Protein AF-A0A1H4A4R3-F1 (afdb_monomer_lite)

Sequence (111 aa):
MPTVFDESLRPRSRAVGLVATLLTVGAHAGSNCPDVVVSPSGSTFNVAALIADTGSPEAALDKARTALSQVKSGGGCRIFEDIAACEETLLVAKKAIAALEACSAASPPKH

Organism: NCBI:txid83784

Radius of gyration: 19.83 Å; chains: 1; bounding box: 48×48×46 Å

Structure (mmCIF, N/CA/C/O backbone):
data_AF-A0A1H4A4R3-F1
#
_entry.id   AF-A0A1H4A4R3-F1
#
loop_
_atom_site.group_PDB
_atom_site.id
_atom_site.type_symbol
_atom_site.label_atom_id
_atom_site.label_alt_id
_atom_site.label_comp_id
_atom_site.label_asym_id
_atom_site.label_entity_id
_atom_site.label_seq_id
_atom_site.pdbx_PDB_ins_code
_atom_site.Cartn_x
_atom_site.Cartn_y
_atom_site.Cartn_z
_atom_site.occupancy
_atom_site.B_iso_or_equiv
_atom_site.auth_seq_id
_atom_site.auth_comp_id
_atom_site.auth_asym_id
_atom_site.auth_atom_id
_atom_site.pdbx_PDB_model_num
ATOM 1 N N . MET A 1 1 ? -31.953 -23.649 5.574 1.00 40.41 1 MET A N 1
ATOM 2 C CA . MET A 1 1 ? -31.043 -24.664 5.011 1.00 40.41 1 MET A CA 1
ATOM 3 C C . MET A 1 1 ? -29.613 -24.151 5.165 1.00 40.41 1 MET A C 1
ATOM 5 O O . MET A 1 1 ? -29.234 -23.303 4.371 1.00 40.41 1 MET A O 1
ATOM 9 N N . PRO A 1 2 ? -28.850 -24.537 6.201 1.00 43.81 2 PRO A N 1
ATOM 10 C CA . PRO A 1 2 ? -27.412 -24.291 6.236 1.00 43.81 2 PRO A CA 1
ATOM 11 C C . PRO A 1 2 ? -26.649 -25.570 5.857 1.00 43.81 2 PRO A C 1
ATOM 13 O O . PRO A 1 2 ? -26.864 -26.619 6.454 1.00 43.81 2 PRO A O 1
ATOM 16 N N . THR A 1 3 ? -25.771 -25.472 4.862 1.00 40.91 3 THR A N 1
ATOM 17 C CA . THR A 1 3 ? -24.674 -26.416 4.579 1.00 40.91 3 THR A CA 1
ATOM 18 C C . THR A 1 3 ? -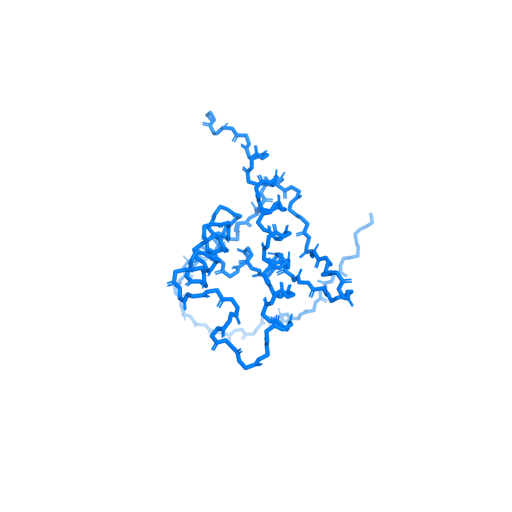23.426 -25.824 5.236 1.00 40.91 3 THR A C 1
ATOM 20 O O . THR A 1 3 ? -22.898 -24.829 4.752 1.00 40.91 3 THR A O 1
ATOM 23 N N . VAL A 1 4 ? -23.147 -26.136 6.502 1.00 48.00 4 VAL A N 1
ATOM 24 C CA . VAL A 1 4 ? -22.212 -27.184 6.953 1.00 48.00 4 VAL A CA 1
ATOM 25 C C . VAL A 1 4 ? -20.952 -27.263 6.082 1.00 48.00 4 VAL A C 1
ATOM 27 O O . VAL A 1 4 ? -20.958 -27.902 5.035 1.00 48.00 4 VAL A O 1
ATOM 30 N N . PHE A 1 5 ? -19.875 -26.634 6.548 1.00 39.31 5 PHE A N 1
ATOM 31 C CA . PHE A 1 5 ? -18.513 -27.098 6.296 1.00 39.31 5 PHE A CA 1
ATOM 32 C C . PHE A 1 5 ? -17.943 -27.476 7.666 1.00 39.31 5 PHE A C 1
ATOM 34 O O . PHE A 1 5 ? -17.473 -26.634 8.427 1.00 39.31 5 PHE A O 1
ATOM 41 N N . ASP A 1 6 ? -18.149 -28.748 7.998 1.00 43.75 6 ASP A N 1
ATOM 42 C CA . ASP A 1 6 ? -17.633 -29.462 9.160 1.00 43.75 6 ASP A CA 1
ATOM 43 C C . ASP A 1 6 ? -16.628 -30.486 8.626 1.00 43.75 6 ASP A C 1
ATOM 45 O O . ASP A 1 6 ? -17.007 -31.455 7.977 1.00 43.75 6 ASP A O 1
ATOM 49 N N . GLU A 1 7 ? -15.343 -30.211 8.826 1.00 45.53 7 GLU A N 1
ATOM 50 C CA . GLU A 1 7 ? -14.233 -31.169 8.783 1.00 45.53 7 GLU A CA 1
ATOM 51 C C . GLU A 1 7 ? -13.022 -30.411 9.354 1.00 45.53 7 GLU A C 1
ATOM 53 O O . GLU A 1 7 ? -12.686 -29.335 8.881 1.00 45.53 7 GLU A O 1
ATOM 58 N N . SER A 1 8 ? -12.301 -30.824 10.387 1.00 42.97 8 SER A N 1
ATOM 59 C CA . SER A 1 8 ? -12.231 -32.093 11.085 1.00 42.97 8 SER A CA 1
ATOM 60 C C . SER A 1 8 ? -11.529 -31.817 12.415 1.00 42.97 8 SER A C 1
ATOM 62 O O . SER A 1 8 ? -10.344 -31.499 12.422 1.00 42.97 8 SER A O 1
ATOM 64 N N . LEU A 1 9 ? -12.222 -31.938 13.547 1.00 45.38 9 LEU A N 1
ATOM 65 C CA . LEU A 1 9 ? -11.562 -32.106 14.844 1.00 45.38 9 LEU A CA 1
ATOM 66 C C . LEU A 1 9 ? -12.331 -33.140 15.663 1.00 45.38 9 LEU A C 1
ATOM 68 O O . LEU A 1 9 ? -13.134 -32.817 16.537 1.00 45.38 9 LEU A O 1
ATOM 72 N N . ARG A 1 10 ? -12.066 -34.424 15.393 1.00 43.97 10 ARG A N 1
ATOM 73 C CA . ARG A 1 10 ? -12.426 -35.468 16.357 1.00 43.97 10 ARG A CA 1
ATOM 74 C C . ARG A 1 10 ? -11.658 -35.228 17.665 1.00 43.97 10 ARG A C 1
ATOM 76 O O . ARG A 1 10 ? -10.434 -35.099 17.628 1.00 43.97 10 ARG A O 1
ATOM 83 N N . PRO A 1 11 ? -12.337 -35.253 18.823 1.00 50.22 11 PRO A N 1
ATOM 84 C CA . PRO A 1 11 ? -11.703 -35.128 20.121 1.00 50.22 11 PRO A CA 1
ATOM 85 C C . PRO A 1 11 ? -11.208 -36.504 20.579 1.00 50.22 11 PRO A C 1
ATOM 87 O O . PRO A 1 11 ? -11.989 -37.442 20.746 1.00 50.22 11 PRO A O 1
ATOM 90 N N . ARG A 1 12 ? -9.904 -36.644 20.827 1.00 50.22 12 ARG A N 1
ATOM 91 C CA . ARG A 1 12 ? -9.377 -37.774 21.600 1.00 50.22 12 ARG A CA 1
ATOM 92 C C . ARG A 1 12 ? -8.412 -37.271 22.666 1.00 50.22 12 ARG A C 1
ATOM 94 O O . ARG A 1 12 ? -7.230 -37.099 22.422 1.00 50.22 12 ARG A O 1
ATOM 101 N N . SER A 1 13 ? -8.989 -37.047 23.847 1.00 45.56 13 SER A N 1
ATOM 102 C CA . SER A 1 13 ? -8.409 -37.270 25.176 1.00 45.56 13 SER A CA 1
ATOM 103 C C . SER A 1 13 ? -6.894 -37.089 25.341 1.00 45.56 13 SER A C 1
ATOM 105 O O . SER A 1 13 ? -6.142 -38.028 25.097 1.00 45.56 13 SER A O 1
ATOM 107 N N . ARG A 1 14 ? -6.476 -36.003 26.001 1.00 45.62 14 ARG A N 1
ATOM 108 C CA . ARG A 1 14 ? -6.074 -35.987 27.428 1.00 45.62 14 ARG A CA 1
ATOM 109 C C . ARG A 1 14 ? -5.359 -34.677 27.780 1.00 45.62 14 ARG A C 1
ATOM 111 O O . ARG A 1 14 ? -4.452 -34.267 27.079 1.00 45.62 14 ARG A O 1
ATOM 118 N N . ALA A 1 15 ? -5.727 -34.175 28.958 1.00 42.34 15 ALA A N 1
ATOM 119 C CA . ALA A 1 15 ? -4.887 -33.464 29.920 1.00 42.34 15 ALA A CA 1
ATOM 120 C C . ALA A 1 15 ? -4.352 -32.058 29.569 1.00 42.34 15 ALA A C 1
ATOM 122 O O . ALA A 1 15 ? -3.518 -31.886 28.697 1.00 42.34 15 ALA A O 1
ATOM 123 N N . VAL A 1 16 ? -4.744 -31.126 30.449 1.00 50.06 16 VAL A N 1
ATOM 124 C CA . VAL A 1 16 ? -3.936 -30.023 30.998 1.00 50.06 16 VAL A CA 1
ATOM 125 C C . VAL A 1 16 ? -3.527 -28.921 30.020 1.00 50.06 16 VAL A C 1
ATOM 127 O O . VAL A 1 16 ? -2.675 -29.091 29.161 1.00 50.06 16 VAL A O 1
ATOM 130 N N . GLY A 1 17 ? -4.066 -27.727 30.257 1.00 43.22 17 GLY A N 1
ATOM 131 C CA . GLY A 1 17 ? -3.569 -26.505 29.634 1.00 43.22 17 GLY A CA 1
ATOM 132 C C . GLY A 1 17 ? -4.585 -25.383 29.713 1.00 43.22 17 GLY A C 1
ATOM 133 O O . GLY A 1 17 ? -5.357 -25.167 28.788 1.00 43.22 17 GLY A O 1
ATOM 134 N N . LEU A 1 18 ? -4.606 -24.692 30.847 1.00 52.88 18 LEU A N 1
ATOM 135 C CA . LEU A 1 18 ? -5.392 -23.489 31.068 1.00 52.88 18 LEU A CA 1
ATOM 136 C C . LEU A 1 18 ? -4.765 -22.343 30.262 1.00 52.88 18 LEU A C 1
ATOM 138 O O . LEU A 1 18 ? -3.794 -21.747 30.711 1.00 52.88 18 LEU A O 1
ATOM 142 N N . VAL A 1 19 ? -5.298 -22.049 29.076 1.00 54.53 19 VAL A N 1
ATOM 143 C CA . VAL A 1 19 ? -5.057 -20.780 28.375 1.00 54.53 19 VAL A CA 1
ATOM 144 C C . VAL A 1 19 ? -6.364 -20.365 27.707 1.00 54.53 19 VAL A C 1
ATOM 146 O O . VAL A 1 19 ? -6.724 -20.854 26.641 1.00 54.53 19 VAL A O 1
ATOM 149 N N . ALA A 1 20 ? -7.102 -19.467 28.358 1.00 53.78 20 ALA A N 1
ATOM 150 C CA . ALA A 1 20 ? -8.192 -18.743 27.723 1.00 53.78 20 ALA A CA 1
ATOM 151 C C . ALA A 1 20 ? -7.580 -17.672 26.808 1.00 53.78 20 ALA A C 1
ATOM 153 O O . ALA A 1 20 ? -7.459 -16.508 27.184 1.00 53.78 20 ALA A O 1
ATOM 154 N N . THR A 1 21 ? -7.139 -18.067 25.614 1.00 53.88 21 THR A N 1
ATOM 155 C CA . THR A 1 21 ? -6.870 -17.115 24.538 1.00 53.88 21 THR A CA 1
ATOM 156 C C . THR A 1 21 ? -8.213 -16.581 24.060 1.00 53.88 21 THR A C 1
ATOM 158 O O . THR A 1 21 ? -8.889 -17.180 23.225 1.00 53.88 21 THR A O 1
ATOM 161 N N . LEU A 1 22 ? -8.615 -15.430 24.602 1.00 49.19 22 LEU A N 1
ATOM 162 C CA . LEU A 1 22 ? -9.562 -14.547 23.932 1.00 49.19 22 LEU A CA 1
ATOM 163 C C . LEU A 1 22 ? -8.895 -14.062 22.641 1.00 49.19 22 LEU A C 1
ATOM 165 O O . LEU A 1 22 ? -8.314 -12.983 22.585 1.00 49.19 22 LEU A O 1
ATOM 169 N N . LEU A 1 23 ? -8.953 -14.887 21.597 1.00 48.34 23 LEU A N 1
ATOM 170 C CA . LEU A 1 23 ? -8.836 -14.411 20.231 1.00 48.34 23 LEU A CA 1
ATOM 171 C C . LEU A 1 23 ? -10.111 -13.618 19.980 1.00 48.34 23 LEU A C 1
ATOM 173 O O . LEU A 1 23 ? -11.123 -14.151 19.526 1.00 48.34 23 LEU A O 1
ATOM 177 N N . THR A 1 24 ? -10.077 -12.333 20.323 1.00 49.62 24 THR A N 1
ATOM 178 C CA . THR A 1 24 ? -10.948 -11.359 19.684 1.00 49.62 24 THR A CA 1
ATOM 179 C C . THR A 1 24 ? -10.569 -11.368 18.211 1.00 49.62 24 THR A C 1
ATOM 181 O O . THR A 1 24 ? -9.752 -10.569 17.758 1.00 49.62 24 THR A O 1
ATOM 184 N N . VAL A 1 25 ? -11.126 -12.324 17.464 1.00 51.72 25 VAL A N 1
ATOM 185 C CA . VAL A 1 25 ? -11.363 -12.151 16.041 1.00 51.72 25 VAL A CA 1
ATOM 186 C C . VAL A 1 25 ? -12.121 -10.843 15.979 1.00 51.72 25 VAL A C 1
ATOM 188 O O . VAL A 1 25 ? -13.258 -10.753 16.448 1.00 51.72 25 VAL A O 1
ATOM 191 N N . GLY A 1 26 ? -11.437 -9.800 15.519 1.00 47.53 26 GLY A N 1
ATOM 192 C CA . GLY A 1 26 ? -12.085 -8.585 15.089 1.00 47.53 26 GLY A CA 1
ATOM 193 C C . GLY A 1 26 ? -13.042 -9.007 13.994 1.00 47.53 26 GLY A C 1
ATOM 194 O O . GLY A 1 26 ? -12.670 -9.105 12.832 1.00 47.53 26 GLY A O 1
ATOM 195 N N . ALA A 1 27 ? -14.277 -9.321 14.376 1.00 47.06 27 ALA A N 1
ATOM 196 C CA . ALA A 1 27 ? -15.393 -9.185 13.479 1.00 47.06 27 ALA A CA 1
ATOM 197 C C . ALA A 1 27 ? -15.342 -7.710 13.095 1.00 47.06 27 ALA A C 1
ATOM 199 O O . ALA A 1 27 ? -15.723 -6.853 13.895 1.00 47.06 27 ALA A O 1
ATOM 200 N N . HIS A 1 28 ? -14.739 -7.412 11.941 1.00 47.03 28 HIS A N 1
ATOM 201 C CA . HIS A 1 28 ? -14.824 -6.105 11.319 1.00 47.03 28 HIS A CA 1
ATOM 202 C C . HIS A 1 28 ? -16.317 -5.860 11.142 1.00 47.03 28 HIS A C 1
ATOM 204 O O . HIS A 1 28 ? -16.958 -6.379 10.230 1.00 47.03 28 HIS A O 1
ATOM 210 N N . ALA A 1 29 ? -16.903 -5.194 12.132 1.00 43.81 29 ALA A N 1
ATOM 211 C CA . ALA A 1 29 ? -18.309 -4.891 12.180 1.00 43.81 29 ALA A CA 1
ATOM 212 C C . ALA A 1 29 ? -18.558 -3.844 11.095 1.00 43.81 29 ALA A C 1
ATOM 214 O O . ALA A 1 29 ? -18.432 -2.649 11.328 1.00 43.81 29 ALA A O 1
ATOM 215 N N . GLY A 1 30 ? -18.847 -4.320 9.885 1.00 45.38 30 GLY A N 1
ATOM 216 C CA . GLY A 1 30 ? -19.536 -3.565 8.847 1.00 45.38 30 GLY A CA 1
ATOM 217 C C . GLY A 1 30 ? -18.784 -2.417 8.174 1.00 45.38 30 GLY A C 1
ATOM 218 O O . GLY A 1 30 ? -19.457 -1.550 7.624 1.00 45.38 30 GLY A O 1
ATOM 219 N N . SER A 1 31 ? -17.448 -2.380 8.142 1.00 53.22 31 SER A N 1
ATOM 220 C CA . SER A 1 31 ? -16.770 -1.552 7.136 1.00 53.22 31 SER A CA 1
ATOM 221 C C . SER A 1 31 ? -16.696 -2.345 5.825 1.00 53.22 31 SER A C 1
ATOM 223 O O . SER A 1 31 ? -16.055 -3.390 5.753 1.00 53.22 31 SER A O 1
ATOM 225 N N . ASN A 1 32 ? -17.393 -1.878 4.782 1.00 72.75 32 ASN A N 1
ATOM 226 C CA . ASN A 1 32 ? -17.357 -2.418 3.409 1.00 72.75 32 ASN A CA 1
ATOM 227 C C . ASN A 1 32 ? -15.972 -2.187 2.756 1.00 72.75 32 ASN A C 1
ATOM 229 O O . ASN A 1 32 ? -15.868 -1.574 1.693 1.00 72.75 32 ASN A O 1
ATOM 233 N N . CYS A 1 33 ? -14.879 -2.599 3.404 1.00 82.50 33 CYS A N 1
ATOM 234 C CA . CYS A 1 33 ? -13.564 -2.568 2.779 1.00 82.50 33 CYS A CA 1
ATOM 235 C C . CYS A 1 33 ? -13.566 -3.570 1.614 1.00 82.50 33 CYS A C 1
ATOM 237 O O . CYS A 1 33 ? -13.979 -4.717 1.806 1.00 82.50 33 CYS A O 1
ATOM 239 N N . PRO A 1 34 ? -13.134 -3.172 0.407 1.00 88.75 34 PRO A N 1
ATOM 240 C CA . PRO A 1 34 ? -13.004 -4.119 -0.689 1.00 88.75 34 PRO A CA 1
ATOM 241 C C . PRO A 1 34 ? -11.926 -5.151 -0.350 1.00 88.75 34 PRO A C 1
ATOM 243 O O . PRO A 1 34 ? -10.912 -4.813 0.259 1.00 88.75 34 PRO A O 1
ATOM 246 N N . ASP A 1 35 ? -12.124 -6.396 -0.779 1.00 91.44 35 ASP A N 1
ATOM 247 C CA . ASP A 1 35 ? -11.134 -7.459 -0.566 1.00 91.44 35 ASP A CA 1
ATOM 248 C C . ASP A 1 35 ? -9.872 -7.213 -1.402 1.00 91.44 35 ASP A C 1
ATOM 250 O O . ASP A 1 35 ? -8.747 -7.397 -0.942 1.00 91.44 35 ASP A O 1
ATOM 254 N N . VAL A 1 36 ? -10.060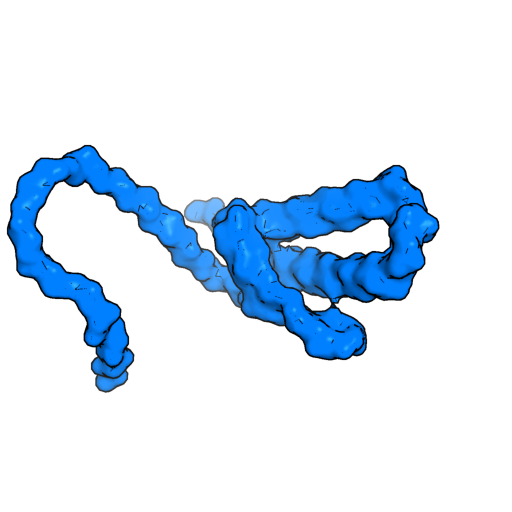 -6.705 -2.623 1.00 92.69 36 VAL A N 1
ATOM 255 C CA . VAL A 1 36 ? -8.988 -6.473 -3.590 1.00 92.69 36 VAL A CA 1
ATOM 256 C C . VAL A 1 36 ? -9.120 -5.125 -4.292 1.00 92.69 36 VAL A C 1
ATOM 258 O O . VAL A 1 36 ? -10.217 -4.606 -4.493 1.00 92.69 36 VAL A O 1
ATOM 261 N N . VAL A 1 37 ? -7.989 -4.590 -4.744 1.00 93.81 37 VAL A N 1
ATOM 262 C CA . VAL A 1 37 ? -7.925 -3.498 -5.723 1.00 93.81 37 VAL A CA 1
ATOM 263 C C . VAL A 1 37 ? -7.145 -3.954 -6.948 1.00 93.81 37 VAL A C 1
ATOM 265 O O . VAL A 1 37 ? -6.175 -4.700 -6.838 1.00 93.81 37 VAL A O 1
ATOM 268 N N . VAL A 1 38 ? -7.567 -3.504 -8.127 1.00 92.38 38 VAL A N 1
ATOM 269 C CA . VAL A 1 38 ? -6.931 -3.872 -9.399 1.00 92.38 38 VAL A CA 1
ATOM 270 C C . VAL A 1 38 ? -5.981 -2.760 -9.840 1.00 92.38 38 VAL A C 1
ATOM 272 O O . VAL A 1 38 ? -6.359 -1.582 -9.897 1.00 92.38 38 VAL A O 1
ATOM 275 N N . SER A 1 39 ? -4.739 -3.121 -10.144 1.00 89.56 39 SER A N 1
ATOM 276 C CA . SER A 1 39 ? -3.712 -2.238 -10.686 1.00 89.56 39 SER A CA 1
ATOM 277 C C . SER A 1 39 ? -4.055 -1.815 -12.122 1.00 89.56 39 SER A C 1
ATOM 279 O O . SER A 1 39 ? -4.846 -2.477 -12.792 1.00 89.56 39 SER A O 1
ATOM 281 N N . PRO A 1 40 ? -3.513 -0.694 -12.621 1.00 85.06 40 PRO A N 1
ATOM 282 C CA . PRO A 1 40 ? -3.616 -0.326 -14.038 1.00 85.06 40 PRO A CA 1
ATOM 283 C C . PRO A 1 40 ? -3.208 -1.443 -15.011 1.00 85.06 40 PRO A C 1
ATOM 285 O O . PRO A 1 40 ? -3.842 -1.601 -16.049 1.00 85.06 40 PRO A O 1
ATOM 288 N N . SER A 1 41 ? -2.208 -2.246 -14.648 1.00 88.25 41 SER A N 1
ATOM 289 C CA . SER A 1 41 ? -1.736 -3.398 -15.432 1.00 88.25 41 SER A CA 1
ATOM 290 C C . SER A 1 41 ? -2.616 -4.648 -15.296 1.00 88.25 41 SER A C 1
ATOM 292 O O . SER A 1 41 ? -2.331 -5.664 -15.921 1.00 88.25 41 SER A O 1
ATOM 294 N N . GLY A 1 42 ? -3.676 -4.599 -14.481 1.00 89.00 42 GLY A N 1
ATOM 295 C CA . GLY A 1 42 ? -4.603 -5.713 -14.263 1.00 89.00 42 GLY A CA 1
ATOM 296 C C . GLY A 1 42 ? -4.243 -6.641 -13.098 1.00 89.00 42 GLY A C 1
ATOM 297 O O . GLY A 1 42 ? -4.964 -7.607 -12.856 1.00 89.00 42 GLY A O 1
ATOM 298 N N . SER A 1 43 ? -3.179 -6.354 -12.344 1.00 87.94 43 SER A N 1
ATOM 299 C CA . SER A 1 43 ? -2.784 -7.155 -11.179 1.00 87.94 43 SER A CA 1
ATOM 300 C C . SER A 1 43 ? -3.680 -6.872 -9.978 1.00 87.94 43 SER A C 1
ATOM 302 O O . SER A 1 43 ? -4.023 -5.726 -9.699 1.00 87.94 43 SER A O 1
ATOM 304 N N . THR A 1 44 ? -4.038 -7.899 -9.216 1.00 93.75 44 THR A N 1
ATOM 305 C CA . THR A 1 44 ? -4.846 -7.747 -8.000 1.00 93.75 44 THR A CA 1
ATOM 306 C C . THR A 1 44 ? -3.971 -7.596 -6.765 1.00 93.75 44 THR A C 1
ATOM 308 O O . THR A 1 44 ? -3.103 -8.427 -6.510 1.00 93.75 44 THR A O 1
ATOM 311 N N . PHE A 1 45 ? -4.249 -6.577 -5.960 1.00 94.06 45 PHE A N 1
ATOM 312 C CA . PHE A 1 45 ? -3.678 -6.402 -4.630 1.00 94.06 45 PHE A CA 1
ATOM 313 C C . PHE A 1 45 ? -4.737 -6.698 -3.574 1.00 94.06 45 PHE A C 1
ATOM 315 O O . PHE A 1 45 ? -5.826 -6.128 -3.628 1.00 94.06 45 PHE A O 1
ATOM 322 N N . ASN A 1 46 ? -4.419 -7.577 -2.624 1.00 94.69 46 ASN A N 1
ATOM 323 C CA . ASN A 1 46 ? -5.348 -8.002 -1.584 1.00 94.69 46 ASN A CA 1
ATOM 324 C C . ASN A 1 46 ? -5.305 -7.035 -0.389 1.00 94.69 46 ASN A C 1
ATOM 326 O O . ASN A 1 46 ? -4.359 -7.022 0.398 1.00 94.69 46 ASN A O 1
ATOM 330 N N . VAL A 1 47 ? -6.341 -6.208 -0.277 1.00 94.25 47 VAL A N 1
ATOM 331 C CA . VAL A 1 47 ? -6.514 -5.232 0.801 1.00 94.25 47 VAL A CA 1
ATOM 332 C C . VAL A 1 47 ? -6.976 -5.924 2.083 1.00 94.25 47 VAL A C 1
ATOM 334 O O . VAL A 1 47 ? -6.509 -5.550 3.156 1.00 94.25 47 VAL A O 1
ATOM 337 N N . ALA A 1 48 ? -7.815 -6.961 2.001 1.00 92.50 48 ALA A N 1
ATOM 338 C CA . ALA A 1 48 ? -8.252 -7.714 3.179 1.00 92.50 48 ALA A CA 1
ATOM 339 C C . ALA A 1 48 ? -7.079 -8.395 3.902 1.00 92.50 48 ALA A C 1
ATOM 341 O O . ALA A 1 48 ? -7.006 -8.363 5.127 1.00 92.50 48 ALA A O 1
ATOM 342 N N . ALA A 1 49 ? -6.118 -8.937 3.156 1.00 93.38 49 ALA A N 1
ATOM 343 C CA . ALA A 1 49 ? -4.894 -9.516 3.696 1.00 93.38 49 ALA A CA 1
ATOM 344 C C . ALA A 1 49 ? -4.025 -8.457 4.390 1.00 93.38 49 ALA A C 1
ATOM 346 O O . ALA A 1 49 ? -3.479 -8.725 5.456 1.00 93.38 49 ALA A O 1
ATOM 347 N N . LEU A 1 50 ? -3.935 -7.244 3.830 1.00 93.50 50 LEU A N 1
ATOM 348 C CA . LEU A 1 50 ? -3.243 -6.132 4.485 1.00 93.50 50 LEU A CA 1
ATOM 349 C C . LEU A 1 50 ? -3.939 -5.734 5.794 1.00 93.50 50 LEU A C 1
ATOM 351 O O . LEU A 1 50 ? -3.263 -5.545 6.798 1.00 93.50 50 LEU A O 1
ATOM 355 N N . ILE A 1 51 ? -5.271 -5.638 5.796 1.00 92.19 51 ILE A N 1
ATOM 356 C CA . ILE A 1 51 ? -6.061 -5.339 7.001 1.00 92.19 51 ILE A CA 1
ATOM 357 C C . ILE A 1 51 ? -5.880 -6.436 8.057 1.00 92.19 51 ILE A C 1
ATOM 359 O O . ILE A 1 51 ? -5.730 -6.128 9.236 1.00 92.19 51 ILE A O 1
ATOM 363 N N . ALA A 1 52 ? -5.867 -7.704 7.647 1.00 91.56 52 ALA A N 1
ATOM 364 C CA . ALA A 1 52 ? -5.647 -8.831 8.545 1.00 91.56 52 ALA A CA 1
ATOM 365 C C . ALA A 1 52 ? -4.233 -8.822 9.155 1.00 91.56 52 ALA A C 1
ATOM 367 O O . ALA A 1 52 ? -4.086 -9.117 10.338 1.00 91.56 52 ALA A O 1
ATOM 368 N N . ASP A 1 53 ? -3.211 -8.443 8.379 1.00 94.31 53 ASP A N 1
ATOM 369 C CA . ASP A 1 53 ? -1.822 -8.298 8.845 1.00 94.31 53 ASP A CA 1
ATOM 370 C C . ASP A 1 53 ? -1.655 -7.143 9.845 1.00 94.31 53 ASP A C 1
ATOM 372 O O . ASP A 1 53 ? -0.934 -7.267 10.833 1.00 94.31 53 ASP A O 1
ATOM 376 N N . THR A 1 54 ? -2.331 -6.012 9.619 1.00 93.12 54 THR A N 1
ATOM 377 C CA . THR A 1 54 ? -2.244 -4.843 10.512 1.00 93.12 54 THR A CA 1
ATOM 378 C C . THR A 1 54 ? -3.222 -4.882 11.684 1.00 93.12 54 THR A C 1
ATOM 380 O O . THR A 1 54 ? -3.041 -4.145 12.652 1.00 93.12 54 THR A O 1
ATOM 383 N N . GLY A 1 55 ? -4.268 -5.701 11.600 1.00 89.56 55 GLY A N 1
ATOM 384 C CA . GLY A 1 55 ? -5.317 -5.852 12.608 1.00 89.56 55 GLY A CA 1
ATOM 385 C C . GLY A 1 55 ? -6.476 -4.852 12.502 1.00 89.56 55 GLY A C 1
ATOM 386 O O . GLY A 1 55 ? -7.500 -5.054 13.155 1.00 89.56 55 GLY A O 1
ATOM 387 N N . SER A 1 56 ? -6.368 -3.787 11.696 1.00 88.94 56 SER A N 1
ATOM 388 C CA . SER A 1 56 ? -7.482 -2.858 11.439 1.00 88.94 56 SER A CA 1
ATOM 389 C C . SER A 1 56 ? -7.334 -2.069 10.124 1.00 88.94 56 SER A C 1
ATOM 391 O O . SER A 1 56 ? -6.205 -1.873 9.654 1.00 88.94 56 SER A O 1
ATOM 393 N N . PRO A 1 57 ? -8.448 -1.581 9.532 1.00 91.12 57 PRO A N 1
ATOM 394 C CA . PRO A 1 57 ? -8.421 -0.705 8.356 1.00 91.12 57 PRO A CA 1
ATOM 395 C C . PRO A 1 57 ? -7.613 0.578 8.573 1.00 91.12 57 PRO A C 1
ATOM 397 O O . PRO A 1 57 ? -6.853 0.986 7.698 1.00 91.12 57 PRO A O 1
ATOM 400 N N . GLU A 1 58 ? -7.707 1.178 9.759 1.00 92.69 58 GLU A N 1
ATOM 401 C CA . GLU A 1 58 ? -6.988 2.403 10.112 1.00 92.69 58 GLU A CA 1
ATOM 402 C C . GLU A 1 58 ? -5.479 2.147 10.216 1.00 92.69 58 GLU A C 1
ATOM 404 O O . GLU A 1 58 ? -4.677 2.928 9.701 1.00 92.69 58 GLU A O 1
ATOM 409 N N . ALA A 1 59 ? -5.081 1.022 10.820 1.00 93.19 59 ALA A N 1
ATOM 410 C CA . ALA A 1 59 ? -3.682 0.611 10.894 1.00 93.19 59 ALA A CA 1
ATOM 411 C C . ALA A 1 59 ? -3.115 0.258 9.506 1.00 93.19 59 ALA A C 1
ATOM 413 O O . ALA A 1 59 ? -1.971 0.591 9.195 1.00 93.19 59 ALA A O 1
ATOM 414 N N . ALA A 1 60 ? -3.919 -0.369 8.639 1.00 94.88 60 ALA A N 1
ATOM 415 C CA . ALA A 1 60 ? -3.550 -0.620 7.245 1.00 94.88 60 ALA A CA 1
ATOM 416 C C . ALA A 1 60 ? -3.368 0.689 6.463 1.00 94.88 60 ALA A C 1
ATOM 418 O O . ALA A 1 60 ? -2.412 0.822 5.695 1.00 94.88 60 ALA A O 1
ATOM 419 N N . LEU A 1 61 ? -4.257 1.666 6.676 1.00 95.25 61 LEU A N 1
ATOM 420 C CA . LEU A 1 61 ? -4.184 2.983 6.048 1.00 95.25 61 LEU A CA 1
ATOM 421 C C . LEU A 1 61 ? -2.904 3.720 6.445 1.00 95.25 61 LEU A C 1
ATOM 423 O O . LEU A 1 61 ? -2.197 4.237 5.576 1.00 95.25 61 LEU A O 1
ATOM 427 N N . ASP A 1 62 ? -2.594 3.749 7.741 1.00 96.25 62 ASP A N 1
ATOM 428 C CA . ASP A 1 62 ? -1.365 4.356 8.250 1.00 96.25 62 ASP A CA 1
ATOM 429 C C . ASP A 1 62 ? -0.120 3.677 7.663 1.00 96.25 62 ASP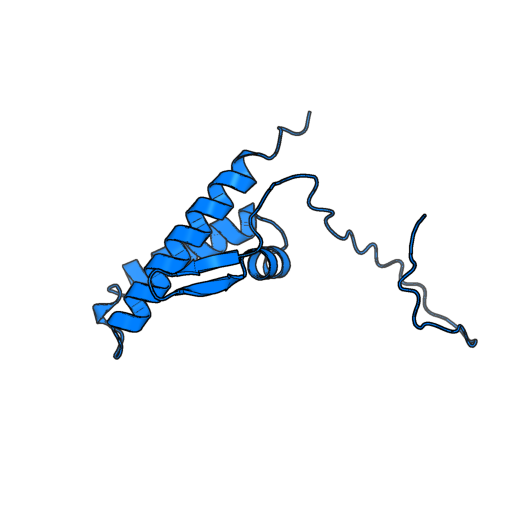 A C 1
ATOM 431 O O . ASP A 1 62 ? 0.745 4.350 7.095 1.00 96.25 62 ASP A O 1
ATOM 435 N N . LYS A 1 63 ? -0.075 2.337 7.674 1.00 96.12 63 LYS A N 1
ATOM 436 C CA . LYS A 1 63 ? 1.024 1.552 7.090 1.00 96.12 63 LYS A CA 1
ATOM 437 C C . LYS A 1 63 ? 1.230 1.873 5.608 1.00 96.12 63 LYS A C 1
ATOM 439 O O . LYS A 1 63 ? 2.361 2.115 5.183 1.00 96.12 63 LYS A O 1
ATOM 444 N N . ALA A 1 64 ? 0.154 1.925 4.823 1.00 95.50 64 ALA A N 1
ATOM 445 C CA . ALA A 1 64 ? 0.221 2.227 3.394 1.00 95.50 64 ALA A CA 1
ATOM 446 C C . ALA A 1 64 ? 0.699 3.666 3.119 1.00 95.50 64 ALA A C 1
ATOM 448 O O . ALA A 1 64 ? 1.556 3.886 2.257 1.00 95.50 64 ALA A O 1
ATOM 449 N N . ARG A 1 65 ? 0.197 4.653 3.875 1.00 96.81 65 ARG A N 1
ATOM 450 C CA . ARG A 1 65 ? 0.638 6.056 3.777 1.00 96.81 65 ARG A CA 1
ATOM 451 C C . ARG A 1 65 ? 2.105 6.215 4.165 1.00 96.81 65 ARG A C 1
ATOM 453 O O . ARG A 1 65 ? 2.851 6.894 3.459 1.00 96.81 65 ARG A O 1
ATOM 460 N N . THR A 1 66 ? 2.521 5.557 5.241 1.00 97.19 66 THR A N 1
ATOM 461 C CA . THR A 1 66 ? 3.905 5.546 5.716 1.00 97.19 66 THR A CA 1
ATOM 462 C C . THR A 1 66 ? 4.842 4.957 4.664 1.00 97.19 66 THR A C 1
ATOM 464 O O . THR A 1 66 ? 5.837 5.595 4.322 1.00 97.19 66 THR A O 1
ATOM 467 N N . ALA A 1 67 ? 4.501 3.811 4.068 1.00 95.06 67 ALA A N 1
ATOM 468 C CA . ALA A 1 67 ? 5.294 3.209 2.996 1.00 95.06 67 ALA A CA 1
ATOM 469 C C . ALA A 1 67 ? 5.439 4.147 1.781 1.00 95.06 67 ALA A C 1
ATOM 471 O O . ALA A 1 67 ? 6.540 4.349 1.268 1.00 95.06 67 ALA A O 1
ATOM 472 N N . LEU A 1 68 ? 4.349 4.794 1.354 1.00 95.44 68 LEU A N 1
ATOM 473 C CA . LEU A 1 68 ? 4.380 5.742 0.237 1.00 95.44 68 LEU A CA 1
ATOM 474 C C . LEU A 1 68 ? 5.209 6.999 0.555 1.00 95.44 68 LEU A C 1
ATOM 476 O O . LEU A 1 68 ? 5.907 7.523 -0.316 1.00 95.44 68 LEU A O 1
ATOM 480 N N . SER A 1 69 ? 5.147 7.479 1.799 1.00 96.50 69 SER A N 1
ATOM 481 C CA . SER A 1 69 ? 5.974 8.590 2.277 1.00 96.50 69 SER A CA 1
ATOM 482 C C . SER A 1 69 ? 7.460 8.232 2.240 1.00 96.50 69 SER A C 1
ATOM 484 O O . SER A 1 69 ? 8.253 9.008 1.710 1.00 96.50 69 SER A O 1
ATOM 486 N N . GLN A 1 70 ? 7.827 7.029 2.696 1.00 95.75 70 GLN A N 1
ATOM 487 C CA . GLN A 1 70 ? 9.211 6.546 2.675 1.00 95.75 70 GLN A CA 1
ATOM 488 C C . GLN A 1 70 ? 9.785 6.495 1.255 1.00 95.75 70 GLN A C 1
ATOM 490 O O . GLN A 1 70 ? 10.896 6.978 1.028 1.00 95.75 70 GLN A O 1
ATOM 495 N N . VAL A 1 71 ? 9.011 6.001 0.279 1.00 94.62 71 VAL A N 1
ATOM 496 C CA . VAL A 1 71 ? 9.428 6.007 -1.135 1.00 94.62 71 VAL A CA 1
ATOM 497 C C . VAL A 1 71 ? 9.672 7.435 -1.624 1.00 94.62 71 VAL A C 1
ATOM 499 O O . VAL A 1 71 ? 10.692 7.711 -2.254 1.00 94.62 71 VAL A O 1
ATOM 502 N N . LYS A 1 72 ? 8.777 8.376 -1.301 1.00 93.12 72 LYS A N 1
ATOM 503 C CA . LYS A 1 72 ? 8.945 9.786 -1.681 1.00 93.12 72 LYS A CA 1
ATOM 504 C C . LYS A 1 72 ? 10.173 10.421 -1.028 1.00 93.12 72 LYS A C 1
ATOM 506 O O . LYS A 1 72 ? 10.933 11.091 -1.723 1.00 93.12 72 LYS A O 1
ATOM 511 N N . SER A 1 73 ? 10.395 10.196 0.269 1.00 95.44 73 SER A N 1
ATOM 512 C CA . SER A 1 73 ? 11.570 10.718 0.978 1.00 95.44 73 SER A CA 1
ATOM 513 C C . SER A 1 73 ? 12.878 10.089 0.499 1.00 95.44 73 SER A C 1
ATOM 515 O O . SER A 1 73 ? 13.913 10.743 0.533 1.00 95.44 73 SER A O 1
ATOM 517 N N . GLY A 1 74 ? 12.827 8.848 0.007 1.00 93.88 74 GLY A N 1
ATOM 518 C CA . GLY A 1 74 ? 13.971 8.126 -0.549 1.00 93.88 74 GLY A CA 1
ATOM 519 C C . GLY A 1 74 ? 14.375 8.550 -1.965 1.00 93.88 74 GLY A C 1
ATOM 520 O O . GLY A 1 74 ? 15.279 7.949 -2.527 1.00 93.88 74 GLY A O 1
ATOM 521 N N . GLY A 1 75 ? 13.731 9.561 -2.562 1.00 93.62 75 GLY A N 1
ATOM 522 C CA . GLY A 1 75 ? 14.026 10.020 -3.928 1.00 93.62 75 GLY A CA 1
ATOM 523 C C . GLY A 1 75 ? 13.007 9.584 -4.989 1.00 93.62 75 GLY A C 1
ATOM 524 O O . GLY A 1 75 ? 13.172 9.907 -6.172 1.00 93.62 75 GLY A O 1
ATOM 525 N N . GLY A 1 76 ? 11.924 8.920 -4.572 1.00 94.62 76 GLY A N 1
ATOM 526 C CA . GLY A 1 76 ? 10.859 8.426 -5.444 1.00 94.62 76 GLY A CA 1
ATOM 527 C C . GLY A 1 76 ? 11.288 7.206 -6.257 1.00 94.62 76 GLY A C 1
ATOM 528 O O . GLY A 1 76 ? 12.259 6.535 -5.925 1.00 94.62 76 GLY A O 1
ATOM 529 N N . CYS A 1 77 ? 10.598 6.931 -7.365 1.00 96.12 77 CYS A N 1
ATOM 530 C CA . CYS A 1 77 ? 10.905 5.750 -8.173 1.00 96.12 77 CYS A CA 1
ATOM 531 C C . CYS A 1 77 ? 12.237 5.817 -8.937 1.00 96.12 77 CYS A C 1
ATOM 533 O O . CYS A 1 77 ? 12.706 4.801 -9.432 1.00 96.12 77 CYS A O 1
ATOM 535 N N . ARG A 1 78 ? 12.893 6.984 -8.990 1.00 94.50 78 ARG A N 1
ATOM 536 C CA . ARG A 1 78 ? 14.152 7.188 -9.731 1.00 94.50 78 ARG A CA 1
ATOM 537 C C . ARG A 1 78 ? 15.360 6.456 -9.144 1.00 94.50 78 ARG A C 1
ATOM 539 O O . ARG A 1 78 ? 16.368 6.344 -9.829 1.00 94.50 78 ARG A O 1
ATOM 546 N N . ILE A 1 79 ? 15.282 6.020 -7.888 1.00 93.69 79 ILE A N 1
ATOM 547 C CA . ILE A 1 79 ? 16.367 5.276 -7.231 1.00 93.69 79 ILE A CA 1
ATOM 548 C C . ILE A 1 79 ? 16.290 3.762 -7.471 1.00 93.69 79 ILE A C 1
ATOM 550 O O . ILE A 1 79 ? 17.209 3.044 -7.090 1.00 93.69 79 ILE A O 1
ATOM 554 N N . PHE A 1 80 ? 15.202 3.274 -8.072 1.00 93.50 80 PHE A N 1
ATOM 555 C CA . PHE A 1 80 ? 15.008 1.858 -8.368 1.00 93.50 80 PHE A CA 1
ATOM 556 C C . PHE A 1 80 ? 15.493 1.541 -9.785 1.00 93.50 80 PHE A C 1
ATOM 558 O O . PHE A 1 80 ? 15.361 2.365 -10.688 1.00 93.50 80 PHE A O 1
ATOM 565 N N . GLU A 1 81 ? 16.025 0.332 -9.977 1.00 95.81 81 GLU A N 1
ATOM 566 C CA . GLU A 1 81 ? 16.441 -0.165 -11.296 1.00 95.81 81 GLU A CA 1
ATOM 567 C C . GLU A 1 81 ? 15.242 -0.280 -12.250 1.00 95.81 81 GLU A C 1
ATOM 569 O O . GLU A 1 81 ? 15.301 0.180 -13.390 1.00 95.81 81 GLU A O 1
ATOM 574 N N . ASP A 1 82 ? 14.121 -0.807 -11.749 1.00 95.94 82 ASP A N 1
ATOM 575 C CA . ASP A 1 82 ? 12.859 -0.881 -12.480 1.00 95.94 82 ASP A CA 1
ATOM 576 C C . ASP A 1 82 ? 11.897 0.230 -12.031 1.00 95.94 82 ASP A C 1
ATOM 578 O O . ASP A 1 82 ? 11.075 0.083 -11.119 1.00 95.94 82 ASP A O 1
ATOM 582 N N . ILE A 1 83 ? 12.021 1.380 -12.693 1.00 95.94 83 ILE A N 1
ATOM 583 C CA . ILE A 1 83 ? 11.184 2.557 -12.435 1.00 95.94 83 ILE A CA 1
ATOM 584 C C . ILE A 1 83 ? 9.706 2.250 -12.724 1.00 95.94 83 ILE A C 1
ATOM 586 O O . ILE A 1 83 ? 8.834 2.714 -11.990 1.00 95.94 83 ILE A O 1
ATOM 590 N N . ALA A 1 84 ? 9.410 1.460 -13.761 1.00 94.44 84 ALA A N 1
ATOM 591 C CA . ALA A 1 84 ? 8.038 1.166 -14.169 1.00 94.44 84 ALA A CA 1
ATOM 592 C C . ALA A 1 84 ? 7.319 0.291 -13.133 1.00 94.44 84 ALA A C 1
ATOM 594 O O . ALA A 1 84 ? 6.189 0.597 -12.749 1.00 94.44 84 ALA A O 1
ATOM 595 N N . ALA A 1 85 ? 7.991 -0.741 -12.619 1.00 93.06 85 ALA A N 1
ATOM 596 C CA . ALA A 1 85 ? 7.458 -1.574 -11.544 1.00 93.06 85 ALA A CA 1
ATOM 597 C C . ALA A 1 85 ? 7.235 -0.775 -10.248 1.00 93.06 85 ALA A C 1
ATOM 599 O O . ALA A 1 85 ? 6.227 -0.970 -9.558 1.00 93.06 85 ALA A O 1
ATOM 600 N N . CYS A 1 86 ? 8.137 0.160 -9.926 1.00 95.62 86 CYS A N 1
ATOM 601 C CA . CYS A 1 86 ? 7.954 1.056 -8.785 1.00 95.62 86 CYS A CA 1
ATOM 602 C C . CYS A 1 86 ? 6.723 1.956 -8.957 1.00 95.62 86 CYS A C 1
ATOM 604 O O . CYS A 1 86 ? 5.885 2.026 -8.055 1.00 95.62 86 CYS A O 1
ATOM 606 N N . GLU A 1 87 ? 6.578 2.619 -10.108 1.00 95.62 87 GLU A N 1
ATOM 607 C CA . GLU A 1 87 ? 5.440 3.509 -10.363 1.00 95.62 87 GLU A CA 1
ATOM 608 C C . GLU A 1 87 ? 4.114 2.740 -10.334 1.00 95.62 87 GLU A C 1
ATOM 610 O O . GLU A 1 87 ? 3.142 3.202 -9.731 1.00 95.62 87 GLU A O 1
ATOM 615 N N . GLU A 1 88 ? 4.083 1.524 -10.884 1.00 94.19 88 GLU A N 1
ATOM 616 C CA . GLU A 1 88 ? 2.901 0.667 -10.811 1.00 94.19 88 GLU A CA 1
ATOM 617 C C . GLU A 1 88 ? 2.555 0.290 -9.365 1.00 94.19 88 GLU A C 1
ATOM 619 O O . GLU A 1 88 ? 1.395 0.375 -8.947 1.00 94.19 88 GLU A O 1
ATOM 624 N N . THR A 1 89 ? 3.562 -0.036 -8.553 1.00 93.81 89 THR A N 1
ATOM 625 C CA . THR A 1 89 ? 3.376 -0.302 -7.119 1.00 93.81 89 THR A CA 1
ATOM 626 C C . THR A 1 89 ? 2.834 0.931 -6.390 1.00 93.81 89 THR A C 1
ATOM 628 O O . THR A 1 89 ? 1.939 0.811 -5.551 1.00 93.81 89 THR A O 1
ATOM 631 N N . LEU A 1 90 ? 3.298 2.139 -6.735 1.00 95.25 90 LEU A N 1
ATOM 632 C CA . LEU A 1 90 ? 2.758 3.380 -6.174 1.00 95.25 90 LEU A CA 1
ATOM 633 C C . LEU A 1 90 ? 1.301 3.623 -6.583 1.00 95.25 90 LEU A C 1
ATOM 635 O O . LEU A 1 90 ? 0.528 4.149 -5.780 1.00 95.25 90 LEU A O 1
ATOM 639 N N . LEU A 1 91 ? 0.904 3.262 -7.805 1.00 95.19 91 LEU A N 1
ATOM 640 C CA . LEU A 1 91 ? -0.488 3.361 -8.251 1.00 95.19 91 LEU A CA 1
ATOM 641 C C . LEU A 1 91 ? -1.389 2.384 -7.491 1.00 95.19 91 LEU A C 1
ATOM 643 O O . LEU A 1 91 ? -2.471 2.775 -7.046 1.00 95.19 91 LEU A O 1
ATOM 647 N N . VAL A 1 92 ? -0.925 1.151 -7.275 1.00 94.88 92 VAL A N 1
ATOM 648 C CA . VAL A 1 92 ? -1.610 0.166 -6.425 1.00 94.88 92 VAL A CA 1
ATOM 649 C C . VAL A 1 92 ? -1.749 0.682 -4.994 1.00 94.88 92 VAL A C 1
ATOM 651 O O . VAL A 1 92 ? -2.857 0.692 -4.459 1.00 94.88 92 VAL A O 1
ATOM 654 N N . ALA A 1 93 ? -0.666 1.184 -4.396 1.00 94.75 93 ALA A N 1
ATOM 655 C CA . ALA A 1 93 ? -0.681 1.713 -3.035 1.00 94.75 93 ALA A CA 1
ATOM 656 C C . ALA A 1 93 ? -1.666 2.883 -2.884 1.00 94.75 93 ALA A C 1
ATOM 658 O O . ALA A 1 93 ? -2.438 2.918 -1.930 1.00 94.75 93 ALA A O 1
ATOM 659 N N . LYS A 1 94 ? -1.709 3.813 -3.848 1.00 95.56 94 LYS A N 1
ATOM 660 C CA . LYS A 1 94 ? -2.678 4.925 -3.851 1.00 95.56 94 LYS A CA 1
ATOM 661 C C . LYS A 1 94 ? -4.126 4.431 -3.930 1.00 95.56 94 LYS A C 1
ATOM 663 O O . LYS A 1 94 ? -4.979 4.955 -3.220 1.00 95.56 94 LYS A O 1
ATOM 668 N N . LYS A 1 95 ? -4.408 3.417 -4.758 1.00 94.81 95 LYS A N 1
ATOM 669 C CA . LYS A 1 95 ? -5.741 2.795 -4.843 1.00 94.81 95 LYS A CA 1
ATOM 670 C C . LYS A 1 95 ? -6.130 2.104 -3.534 1.00 94.81 95 LYS A C 1
ATOM 672 O O . LYS A 1 95 ? -7.258 2.271 -3.080 1.00 94.81 95 LYS A O 1
ATOM 677 N N . ALA A 1 96 ? -5.202 1.374 -2.917 1.00 94.12 96 ALA A N 1
ATOM 678 C CA . ALA A 1 96 ? -5.421 0.742 -1.620 1.00 94.12 96 ALA A CA 1
ATOM 679 C C . ALA A 1 96 ? -5.685 1.785 -0.521 1.00 94.12 96 ALA A C 1
ATOM 681 O O . ALA A 1 96 ? -6.628 1.626 0.243 1.00 94.12 96 ALA A O 1
ATOM 682 N N . ILE A 1 97 ? -4.924 2.886 -0.488 1.00 95.38 97 ILE A N 1
ATOM 683 C CA . ILE A 1 97 ? -5.155 4.012 0.433 1.00 95.38 97 ILE A CA 1
ATOM 684 C C . ILE A 1 97 ? -6.568 4.574 0.259 1.00 95.38 97 ILE A C 1
ATOM 686 O O . ILE A 1 97 ? -7.281 4.694 1.247 1.00 95.38 97 ILE A O 1
ATOM 690 N N . ALA A 1 98 ? -7.004 4.852 -0.972 1.00 94.19 98 ALA A N 1
ATOM 691 C CA . ALA A 1 98 ? -8.347 5.376 -1.222 1.00 94.19 98 ALA A CA 1
ATOM 692 C C . ALA A 1 98 ? -9.453 4.404 -0.762 1.00 94.19 98 ALA A C 1
ATOM 694 O O . ALA A 1 98 ? -10.451 4.821 -0.176 1.00 94.19 98 ALA A O 1
ATOM 695 N N . ALA A 1 99 ? -9.263 3.100 -0.986 1.00 91.56 99 ALA A N 1
ATOM 696 C CA . ALA A 1 99 ? -10.176 2.068 -0.500 1.00 91.56 99 ALA A CA 1
ATOM 697 C C . ALA A 1 99 ? -10.231 2.014 1.037 1.00 91.56 99 ALA A C 1
ATOM 699 O O . ALA A 1 99 ? -11.314 1.940 1.619 1.00 91.56 99 ALA A O 1
ATOM 700 N N . LEU A 1 100 ? -9.068 2.088 1.687 1.00 92.88 100 LEU A N 1
ATOM 701 C CA . LEU A 1 100 ? -8.944 2.082 3.141 1.00 92.88 100 LEU A CA 1
ATOM 702 C C . LEU A 1 100 ? -9.534 3.349 3.766 1.00 92.88 100 LEU A C 1
ATOM 704 O O . LEU A 1 100 ? -10.215 3.255 4.781 1.00 92.88 100 LEU A O 1
ATOM 708 N N . GLU A 1 101 ? -9.342 4.520 3.157 1.00 92.38 101 GLU A N 1
ATOM 709 C CA . GLU A 1 101 ? -9.962 5.780 3.586 1.00 92.38 101 GLU A CA 1
ATOM 710 C C . GLU A 1 101 ? -11.486 5.686 3.540 1.00 92.38 101 GLU A C 1
ATOM 712 O O . GLU A 1 101 ? -12.151 6.003 4.527 1.00 92.38 101 GLU A O 1
ATOM 717 N N . ALA A 1 102 ? -12.035 5.196 2.424 1.00 88.19 102 ALA A N 1
ATOM 718 C CA . ALA A 1 102 ? -13.474 5.048 2.247 1.00 88.19 102 ALA A CA 1
ATOM 719 C C . ALA A 1 102 ? -14.092 4.111 3.293 1.00 88.19 102 ALA A C 1
ATOM 721 O O . ALA A 1 102 ? -15.171 4.398 3.811 1.00 88.19 102 ALA A O 1
ATOM 722 N N . CYS A 1 103 ? -13.413 3.012 3.632 1.00 85.75 103 CYS A N 1
ATOM 723 C CA . CYS A 1 103 ? -13.959 2.049 4.581 1.00 85.75 103 CYS A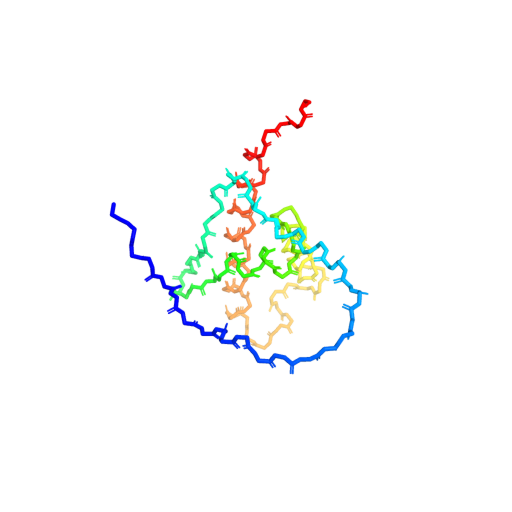 CA 1
ATOM 724 C C . CYS A 1 103 ? -13.639 2.358 6.052 1.00 85.75 103 CYS A C 1
ATOM 726 O O . CYS A 1 103 ? -14.433 2.000 6.917 1.00 85.75 103 CYS A O 1
ATOM 728 N N . SER A 1 104 ? -12.556 3.083 6.348 1.00 81.44 104 SER A N 1
ATOM 729 C CA . SER A 1 104 ? -12.254 3.568 7.706 1.00 81.44 104 SER A CA 1
ATOM 730 C C . SER A 1 104 ? -13.172 4.727 8.111 1.00 81.44 104 SER A C 1
ATOM 732 O O . SER A 1 104 ? -13.588 4.823 9.261 1.00 81.44 104 SER A O 1
ATOM 734 N N . ALA A 1 105 ? -13.546 5.593 7.160 1.00 70.75 105 ALA A N 1
ATOM 735 C CA . ALA A 1 105 ? -14.477 6.699 7.401 1.00 70.75 105 ALA A CA 1
ATOM 736 C C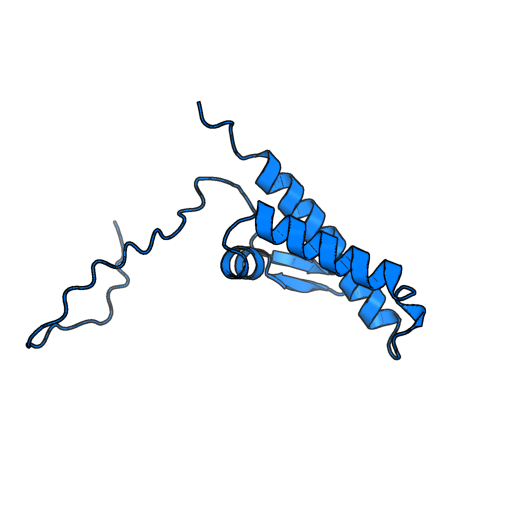 . ALA A 1 105 ? -15.933 6.241 7.616 1.00 70.75 105 ALA A C 1
ATOM 738 O O . ALA A 1 105 ? -16.746 7.002 8.138 1.00 70.75 105 ALA A O 1
ATOM 739 N N . ALA A 1 106 ? -16.269 5.009 7.221 1.00 60.53 106 ALA A N 1
ATOM 740 C CA . ALA A 1 106 ? -17.598 4.426 7.389 1.00 60.53 106 ALA A CA 1
ATOM 741 C C . ALA A 1 106 ? -17.849 3.853 8.799 1.00 60.53 106 ALA A C 1
ATOM 743 O O . ALA A 1 106 ? -18.975 3.455 9.096 1.00 60.53 106 ALA A O 1
ATOM 744 N N . SER A 1 107 ? -16.834 3.816 9.670 1.00 53.91 107 SER A N 1
ATOM 745 C CA . SER A 1 107 ? -16.969 3.383 11.064 1.00 53.91 107 SER A CA 1
ATOM 746 C C . SER A 1 107 ? -17.787 4.416 11.861 1.00 53.91 107 SER A C 1
ATOM 748 O O . SER A 1 107 ? -17.308 5.536 12.059 1.00 53.91 107 SER A O 1
ATOM 750 N N . PRO A 1 108 ? -19.013 4.102 12.332 1.00 47.00 108 PRO A N 1
ATOM 751 C CA . PRO A 1 108 ? -19.801 5.055 13.108 1.00 47.00 108 PRO A CA 1
ATOM 752 C C . PRO A 1 108 ? -19.096 5.388 14.436 1.00 47.00 108 PRO A C 1
ATOM 754 O O . PRO A 1 108 ? -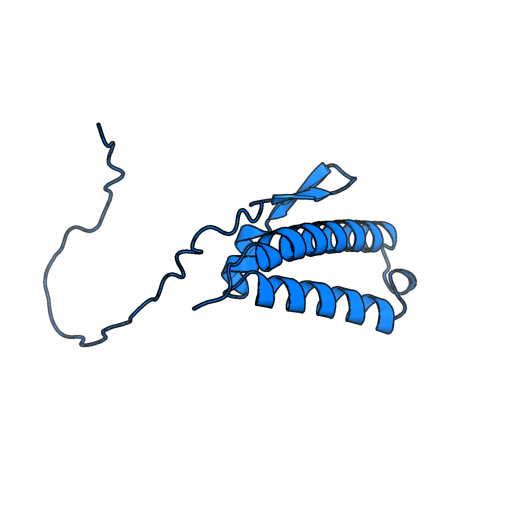18.426 4.517 15.007 1.00 47.00 108 PRO A O 1
ATOM 757 N N . PRO A 1 109 ? -19.240 6.623 14.959 1.00 41.38 109 PRO A N 1
ATOM 758 C CA . PRO A 1 109 ? -18.690 6.975 16.261 1.00 41.38 109 PRO A CA 1
ATOM 759 C C . PRO A 1 109 ? -19.260 6.031 17.326 1.00 41.38 109 PRO A C 1
ATOM 761 O O . PRO A 1 109 ? -20.472 5.827 17.405 1.00 41.38 109 PRO A O 1
ATOM 764 N N . LYS A 1 110 ? -18.378 5.440 18.141 1.00 45.69 110 LYS A N 1
ATOM 765 C CA . LYS A 1 110 ? -18.775 4.734 19.364 1.00 45.69 110 LYS A CA 1
ATOM 766 C C . LYS A 1 110 ? -19.438 5.757 20.297 1.00 45.69 110 LYS A C 1
ATOM 768 O O . LYS A 1 110 ? -18.732 6.599 20.849 1.00 45.69 110 LYS A O 1
ATOM 773 N N . HIS A 1 111 ? -20.764 5.704 20.417 1.00 35.47 111 HIS A N 1
ATOM 774 C CA . HIS A 1 111 ? -21.509 6.311 21.523 1.00 35.47 111 HIS A CA 1
ATOM 775 C C . HIS A 1 111 ? -21.546 5.357 22.713 1.00 35.47 111 HIS A C 1
ATOM 777 O O . HIS A 1 111 ? -21.683 4.134 22.474 1.00 35.47 111 HIS A O 1
#

Secondary structure (DSSP, 8-state):
-----------------------------S----SEEE-TTS-EEEHHHHHHHHSSHHHHHHHHHHHHHHHHHTTGGGGSS-HHHHHHHHHHHHHHHHHHHHHHTTS----

Foldseek 3Di:
DDDDPDDDDDDDDDDDDDDPPPPPPPPVPDLPQPQWDAFPVGDIDGLVVLCVVQVHLVSSLVVLVVVLVVCVVVVHLPVDPPSPVRVRVNRRSVRSNVSSVSRVVPDDDDD

pLDDT: mean 77.38, std 21.93, range [35.47, 97.19]